Protein AF-K9Z2Y7-F1 (afdb_monomer_lite)

Organism: Cyanobacterium aponinum (strain PCC 10605) (NCBI:txid755178)

Structure (mmCIF, N/CA/C/O backbone):
data_AF-K9Z2Y7-F1
#
_entry.id   AF-K9Z2Y7-F1
#
loop_
_atom_site.group_PDB
_atom_site.id
_atom_site.type_symbol
_atom_site.label_atom_id
_atom_site.label_alt_id
_atom_site.label_comp_id
_atom_site.label_asym_id
_atom_site.label_entity_id
_atom_site.label_seq_id
_atom_site.pdbx_PDB_ins_code
_atom_site.Cartn_x
_atom_site.Cartn_y
_atom_site.Cartn_z
_atom_site.occupancy
_atom_site.B_iso_or_equiv
_atom_site.auth_seq_id
_atom_site.auth_comp_id
_atom_site.auth_asym_id
_atom_site.auth_atom_id
_atom_site.pdbx_PDB_model_num
ATOM 1 N N . MET A 1 1 ? 24.245 -17.547 21.107 1.00 56.69 1 MET A N 1
ATOM 2 C CA . MET A 1 1 ? 23.188 -16.634 21.572 1.00 56.69 1 MET A CA 1
ATOM 3 C C . MET A 1 1 ? 22.857 -15.732 20.400 1.00 56.69 1 MET A C 1
ATOM 5 O O . MET A 1 1 ? 23.703 -14.936 20.007 1.00 56.69 1 MET A O 1
ATOM 9 N N . GLY A 1 2 ? 21.733 -15.983 19.734 1.00 69.50 2 GLY A N 1
ATOM 10 C CA . GLY A 1 2 ? 21.307 -15.223 18.561 1.00 69.50 2 GLY A CA 1
ATOM 11 C C . GLY A 1 2 ? 20.818 -13.823 18.935 1.00 69.50 2 GLY A C 1
ATOM 12 O O . GLY A 1 2 ? 20.423 -13.576 20.074 1.00 69.50 2 GLY A O 1
ATOM 13 N N . TYR A 1 3 ? 20.817 -12.908 17.965 1.00 65.69 3 TYR A N 1
ATOM 14 C CA . TYR A 1 3 ? 20.378 -11.517 18.143 1.00 65.69 3 TYR A CA 1
ATOM 15 C C . TYR A 1 3 ? 18.965 -11.418 18.750 1.00 65.69 3 TYR A C 1
ATOM 17 O O . TYR A 1 3 ? 18.729 -10.643 19.675 1.00 65.69 3 TYR A O 1
ATOM 25 N N . ASN A 1 4 ? 18.061 -12.299 18.312 1.00 62.66 4 ASN A N 1
ATOM 26 C CA . ASN A 1 4 ? 16.681 -12.373 18.802 1.00 62.66 4 ASN A CA 1
ATOM 27 C C . ASN A 1 4 ? 16.580 -12.867 20.260 1.00 62.66 4 ASN A C 1
ATOM 29 O O . ASN A 1 4 ? 15.659 -12.486 20.978 1.00 62.66 4 ASN A O 1
ATOM 33 N N . GLU A 1 5 ? 17.525 -13.692 20.725 1.00 68.88 5 GLU A N 1
ATOM 34 C CA . GLU A 1 5 ? 17.579 -14.160 22.120 1.00 68.88 5 GLU A CA 1
ATOM 35 C C . GLU A 1 5 ? 18.128 -13.070 23.054 1.00 68.88 5 GLU A C 1
ATOM 37 O O . GLU A 1 5 ? 17.649 -12.916 24.177 1.00 68.88 5 GLU A O 1
ATOM 42 N N . TRP A 1 6 ? 19.093 -12.271 22.581 1.00 75.50 6 TRP A N 1
ATOM 43 C CA . TRP A 1 6 ? 19.617 -11.116 23.319 1.00 75.50 6 TRP A CA 1
ATOM 44 C C . TRP A 1 6 ? 18.570 -10.001 23.445 1.00 75.50 6 TRP A C 1
ATOM 46 O O . TRP A 1 6 ? 18.337 -9.512 24.548 1.00 75.50 6 TRP A O 1
ATOM 56 N N . ALA A 1 7 ? 17.880 -9.657 22.352 1.00 62.75 7 ALA A N 1
ATOM 57 C CA . ALA A 1 7 ? 16.851 -8.615 22.341 1.00 62.75 7 ALA A CA 1
ATOM 58 C C . ALA A 1 7 ? 15.686 -8.934 23.300 1.00 62.75 7 ALA A C 1
ATOM 60 O O . ALA A 1 7 ? 15.308 -8.093 24.118 1.00 62.75 7 ALA A O 1
ATOM 61 N N . ASN A 1 8 ? 15.194 -10.180 23.293 1.00 66.62 8 ASN A N 1
ATOM 62 C CA . ASN A 1 8 ? 14.144 -10.623 24.217 1.00 66.62 8 ASN A CA 1
ATOM 63 C C . ASN A 1 8 ? 14.607 -10.625 25.684 1.00 66.62 8 ASN A C 1
ATOM 65 O O . ASN A 1 8 ? 13.841 -10.243 26.567 1.00 66.62 8 ASN A O 1
ATOM 69 N N . SER A 1 9 ? 15.868 -10.980 25.962 1.00 73.94 9 SER A N 1
ATOM 70 C CA . SER A 1 9 ? 16.440 -10.901 27.317 1.00 73.94 9 SER A CA 1
ATOM 71 C C . SER A 1 9 ? 16.569 -9.463 27.842 1.00 73.94 9 SER A C 1
ATOM 73 O O . SER A 1 9 ? 16.725 -9.286 29.049 1.00 73.94 9 SER A O 1
ATOM 75 N N . GLN A 1 10 ? 16.535 -8.456 26.964 1.00 70.06 10 GLN A N 1
ATOM 76 C CA . GLN A 1 10 ? 16.555 -7.030 27.311 1.00 70.06 10 GLN A CA 1
ATOM 77 C C . GLN A 1 10 ? 15.154 -6.386 27.292 1.00 70.06 10 GLN A C 1
ATOM 79 O O . GLN A 1 10 ? 15.038 -5.176 27.465 1.00 70.06 10 GLN A O 1
ATOM 84 N N . GLY A 1 11 ? 14.085 -7.168 27.084 1.00 52.62 11 GLY A N 1
ATOM 85 C CA . GLY A 1 11 ? 12.710 -6.658 27.011 1.00 52.62 11 GLY A CA 1
ATOM 86 C C . GLY A 1 11 ? 12.378 -5.910 25.713 1.00 52.62 11 GLY A C 1
ATOM 87 O O . GLY A 1 11 ? 11.371 -5.208 25.654 1.00 52.62 11 GLY A O 1
ATOM 88 N N . ILE A 1 12 ? 13.207 -6.048 24.674 1.00 62.03 12 ILE A N 1
ATOM 89 C CA . ILE A 1 12 ? 12.981 -5.445 23.358 1.00 62.03 12 ILE A CA 1
ATOM 90 C C . ILE A 1 12 ? 12.112 -6.406 22.541 1.00 62.03 12 ILE A C 1
ATOM 92 O O . ILE A 1 12 ? 12.586 -7.448 22.090 1.00 62.03 12 ILE A O 1
ATOM 96 N N . ILE A 1 13 ? 10.838 -6.055 22.341 1.00 61.25 13 ILE A N 1
ATOM 97 C CA . ILE A 1 13 ? 9.945 -6.794 21.441 1.00 61.25 13 ILE A CA 1
ATOM 98 C C . ILE A 1 13 ? 10.217 -6.338 20.006 1.00 61.25 13 ILE A C 1
ATOM 100 O O . ILE A 1 13 ? 9.859 -5.228 19.615 1.00 61.25 13 ILE A O 1
ATOM 104 N N . LEU A 1 14 ? 10.838 -7.210 19.211 1.00 55.31 14 LEU A N 1
ATOM 105 C CA . LEU A 1 14 ? 10.934 -7.054 17.760 1.00 55.31 14 LEU A CA 1
ATOM 106 C C . LEU A 1 14 ? 9.563 -7.392 17.153 1.00 55.31 14 LEU A C 1
ATOM 108 O O . LEU A 1 14 ? 9.312 -8.527 16.756 1.00 55.31 14 LEU A O 1
ATOM 112 N N . SER A 1 15 ? 8.636 -6.433 17.164 1.00 61.19 15 SER A N 1
ATOM 113 C CA . SER A 1 15 ? 7.366 -6.584 16.452 1.00 61.19 15 SER A CA 1
ATOM 114 C C . SER A 1 15 ? 7.628 -6.388 14.960 1.00 61.19 15 SER A C 1
ATOM 116 O O . SER A 1 15 ? 7.854 -5.267 14.506 1.00 61.19 15 SER A O 1
ATOM 118 N N . GLU A 1 16 ? 7.664 -7.477 14.194 1.00 70.56 16 GLU A N 1
ATOM 119 C CA . GLU A 1 16 ? 7.761 -7.389 12.738 1.00 70.56 16 GLU A CA 1
ATOM 120 C C . GLU A 1 16 ? 6.402 -6.996 12.151 1.00 70.56 16 GLU A C 1
ATOM 122 O O . GLU A 1 16 ? 5.437 -7.765 12.199 1.00 70.56 16 GLU A O 1
ATOM 127 N N . MET A 1 17 ? 6.326 -5.797 11.571 1.00 72.69 17 MET A N 1
ATOM 128 C CA . MET A 1 17 ? 5.173 -5.384 10.775 1.00 72.69 17 MET A CA 1
ATOM 129 C C . MET A 1 17 ? 5.075 -6.258 9.522 1.00 72.69 17 MET A C 1
ATOM 131 O O . MET A 1 17 ? 6.053 -6.437 8.797 1.00 72.69 17 MET A O 1
ATOM 135 N N . LYS A 1 18 ? 3.879 -6.778 9.240 1.00 70.12 18 LYS A N 1
ATOM 136 C CA . LYS A 1 18 ? 3.592 -7.535 8.018 1.00 70.12 18 LYS A CA 1
ATOM 137 C C . LYS A 1 18 ? 2.593 -6.772 7.163 1.00 70.12 18 LYS A C 1
ATOM 139 O O . LYS A 1 18 ? 1.544 -6.367 7.655 1.00 70.12 18 LYS A O 1
ATOM 144 N N . THR A 1 19 ? 2.907 -6.617 5.882 1.00 72.88 19 THR A N 1
ATOM 145 C CA . THR A 1 19 ? 2.029 -5.951 4.915 1.00 72.88 19 THR A CA 1
ATOM 146 C C . THR A 1 19 ? 1.102 -6.970 4.262 1.00 72.88 19 THR A C 1
ATOM 148 O O . THR A 1 19 ? 1.554 -8.008 3.780 1.00 72.88 19 THR A O 1
ATOM 151 N N . ILE A 1 20 ? -0.197 -6.670 4.237 1.00 72.81 20 ILE A N 1
ATOM 152 C CA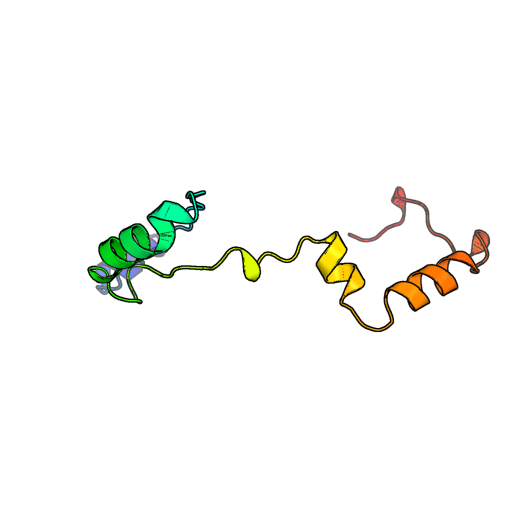 . ILE A 1 20 ? -1.221 -7.460 3.548 1.00 72.81 20 ILE A CA 1
ATOM 153 C C . ILE A 1 20 ? -1.982 -6.518 2.616 1.00 72.81 20 ILE A C 1
ATOM 155 O O . ILE A 1 20 ? -2.481 -5.485 3.058 1.00 72.81 20 ILE A O 1
ATOM 159 N N . THR A 1 21 ? -2.092 -6.884 1.340 1.00 77.56 21 THR A N 1
ATOM 160 C CA . THR A 1 21 ? -2.881 -6.142 0.349 1.00 77.56 21 THR A CA 1
ATOM 161 C C . THR A 1 21 ? -4.290 -6.723 0.277 1.00 77.56 21 THR A C 1
ATOM 163 O O . THR A 1 21 ? -4.462 -7.928 0.093 1.00 77.56 21 THR A O 1
ATOM 166 N N . LEU A 1 22 ? -5.306 -5.871 0.415 1.00 79.19 22 LEU A N 1
ATOM 167 C CA . LEU A 1 22 ? -6.716 -6.256 0.390 1.00 79.19 22 LEU A CA 1
ATOM 168 C C . LEU A 1 22 ? -7.439 -5.454 -0.690 1.00 79.19 22 LEU A C 1
ATOM 170 O O . LEU A 1 22 ? -7.428 -4.228 -0.659 1.00 79.19 22 LEU A O 1
ATOM 174 N N . ARG A 1 23 ? -8.105 -6.146 -1.617 1.00 81.50 23 ARG A N 1
ATOM 175 C CA . ARG A 1 23 ? -8.986 -5.514 -2.604 1.00 81.50 23 ARG A CA 1
ATOM 176 C C . ARG A 1 23 ? -10.409 -5.493 -2.056 1.00 81.50 23 ARG A C 1
ATOM 178 O O . ARG A 1 23 ? -10.972 -6.551 -1.777 1.00 81.50 23 ARG A O 1
ATOM 185 N N . ILE A 1 24 ? -10.981 -4.303 -1.920 1.00 82.00 24 ILE A N 1
ATOM 186 C CA . ILE A 1 24 ? -12.354 -4.097 -1.447 1.00 82.00 24 ILE A CA 1
ATOM 187 C C . ILE A 1 24 ? -13.166 -3.327 -2.487 1.00 82.00 24 ILE A C 1
ATOM 189 O O . ILE A 1 24 ? -12.609 -2.619 -3.319 1.00 82.00 24 ILE A O 1
ATOM 193 N N . ASP A 1 25 ? -14.486 -3.482 -2.447 1.00 85.88 25 ASP A N 1
ATOM 194 C CA . ASP A 1 25 ? -15.403 -2.706 -3.282 1.00 85.88 25 ASP A CA 1
ATOM 195 C C . ASP A 1 25 ? -15.572 -1.292 -2.699 1.00 85.88 25 ASP A C 1
ATOM 197 O O . ASP A 1 25 ? -15.771 -1.143 -1.489 1.00 85.88 25 ASP A O 1
ATOM 201 N N . ASP A 1 26 ? -15.540 -0.253 -3.536 1.00 83.69 26 ASP A N 1
ATOM 202 C CA . ASP A 1 26 ? -15.697 1.138 -3.088 1.00 83.69 26 ASP A CA 1
ATOM 203 C C . ASP A 1 26 ? -16.992 1.374 -2.301 1.00 83.69 26 ASP A C 1
ATOM 205 O O . ASP A 1 26 ? -17.020 2.184 -1.373 1.00 83.69 26 ASP A O 1
ATOM 209 N N . ARG A 1 27 ? -18.055 0.606 -2.583 1.00 92.06 27 ARG A N 1
ATOM 210 C CA . ARG A 1 27 ? -19.339 0.698 -1.868 1.00 92.06 27 ARG A CA 1
ATOM 211 C C . ARG A 1 27 ? -19.227 0.375 -0.379 1.00 92.06 27 ARG A C 1
ATOM 213 O O . ARG A 1 27 ? -20.092 0.787 0.391 1.00 92.06 27 ARG A O 1
ATOM 220 N N . ILE A 1 28 ? -18.195 -0.367 0.029 1.00 88.75 28 ILE A N 1
ATOM 221 C CA . ILE A 1 28 ? -17.951 -0.733 1.430 1.00 88.75 28 ILE A CA 1
ATOM 222 C C . ILE A 1 28 ? -16.752 0.001 2.043 1.00 88.75 28 ILE A C 1
ATOM 224 O O . ILE A 1 28 ? -16.473 -0.214 3.222 1.00 88.75 28 ILE A O 1
ATOM 228 N N . LYS A 1 29 ? -16.059 0.873 1.292 1.00 84.62 29 LYS A N 1
ATOM 229 C CA . LYS A 1 29 ? -14.812 1.532 1.723 1.00 84.62 29 LYS A CA 1
ATOM 230 C C . LYS A 1 29 ? -14.958 2.237 3.072 1.00 84.62 29 LYS A C 1
ATOM 232 O O . LYS A 1 29 ? -14.172 1.986 3.981 1.00 84.62 29 LYS A O 1
ATOM 237 N N . GLU A 1 30 ? -15.988 3.064 3.240 1.00 85.31 30 GLU A N 1
ATOM 238 C CA . GLU A 1 30 ? -16.206 3.804 4.492 1.00 85.31 30 GLU A CA 1
ATOM 239 C C . GLU A 1 30 ? -16.498 2.885 5.685 1.00 85.31 30 GLU A C 1
ATOM 241 O O . GLU A 1 30 ? -15.968 3.091 6.778 1.00 85.31 30 GLU A O 1
ATOM 246 N N . GLN A 1 31 ? -17.299 1.836 5.473 1.00 88.88 31 GLN A N 1
ATOM 247 C CA . GLN A 1 31 ? -17.617 0.852 6.512 1.00 88.88 31 GLN A CA 1
ATOM 248 C C . GLN A 1 31 ? -16.367 0.062 6.909 1.00 88.88 31 GLN A C 1
ATOM 250 O O . GLN A 1 31 ? -16.120 -0.161 8.093 1.00 88.88 31 GLN A O 1
ATOM 255 N N . PHE A 1 32 ? -15.545 -0.306 5.925 1.00 86.50 32 PHE A N 1
ATOM 256 C CA . PHE A 1 32 ? -14.294 -1.020 6.134 1.00 86.50 32 PHE A CA 1
ATOM 257 C C . PHE A 1 32 ? -13.280 -0.168 6.906 1.00 86.50 32 PHE A C 1
ATOM 259 O O . PHE A 1 32 ? -12.761 -0.614 7.926 1.00 86.50 32 PHE A O 1
ATOM 266 N N . ILE A 1 33 ? -13.072 1.093 6.507 1.00 82.88 33 ILE A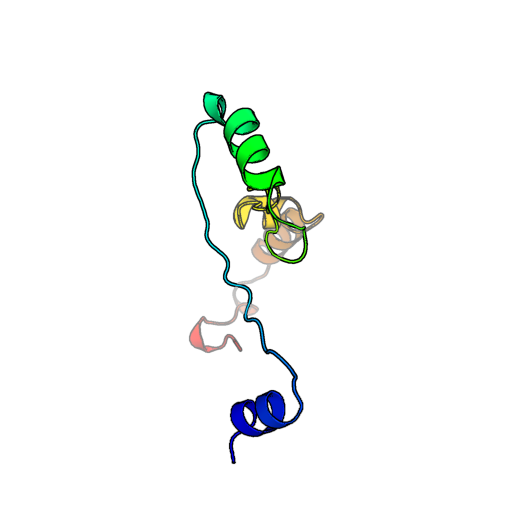 N 1
ATOM 267 C CA . ILE A 1 33 ? -12.211 2.036 7.242 1.00 82.88 33 ILE A CA 1
ATOM 268 C C . ILE A 1 33 ? -12.729 2.230 8.671 1.00 82.88 33 ILE A C 1
ATOM 270 O O . ILE A 1 33 ? -11.942 2.274 9.613 1.00 82.88 33 ILE A O 1
ATOM 274 N N . SER A 1 34 ? -14.050 2.294 8.865 1.00 84.75 34 SER A N 1
ATOM 275 C CA . SER A 1 34 ? -14.636 2.424 10.200 1.00 84.75 34 SER A CA 1
ATOM 276 C C . SER A 1 34 ? -14.335 1.236 11.118 1.00 84.75 34 SER A C 1
ATOM 278 O O . SER A 1 34 ? -14.194 1.444 12.321 1.00 84.75 34 SER A O 1
ATOM 280 N N . LEU A 1 35 ? -14.226 0.012 10.592 1.00 85.62 35 LEU A N 1
ATOM 281 C CA . LEU A 1 35 ? -13.828 -1.163 11.379 1.00 85.62 35 LEU A CA 1
ATOM 282 C C . LEU A 1 35 ? -12.360 -1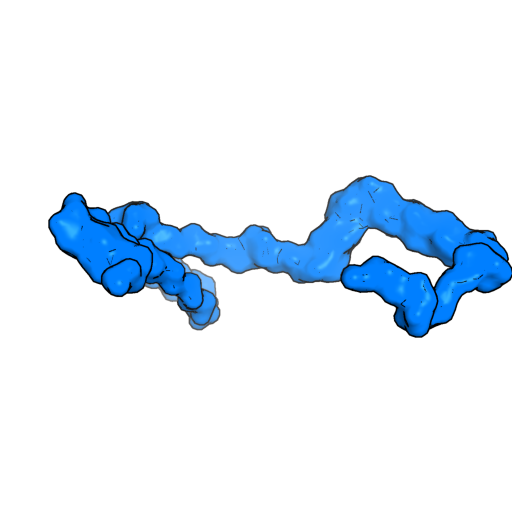.080 11.813 1.00 85.62 35 LEU A C 1
ATOM 284 O O . LEU A 1 35 ? -12.016 -1.501 12.920 1.00 85.62 35 LEU A O 1
ATOM 288 N N . LEU A 1 36 ? -11.516 -0.497 10.960 1.00 82.88 36 LEU A N 1
ATOM 289 C CA . LEU A 1 36 ? -10.080 -0.360 11.185 1.00 82.88 36 LEU A CA 1
ATOM 290 C C . LEU A 1 36 ? -9.717 0.744 12.189 1.00 82.88 36 LEU A C 1
ATOM 292 O O . LEU A 1 36 ? -8.644 0.687 12.779 1.00 82.88 36 LEU A O 1
ATOM 296 N N . LYS A 1 37 ? -10.620 1.695 12.467 1.00 78.69 37 LYS A N 1
ATOM 297 C CA . LYS A 1 37 ? -10.413 2.753 13.480 1.00 78.69 37 LYS A CA 1
ATOM 298 C C . LYS A 1 37 ? -10.202 2.238 14.910 1.00 78.69 37 LYS A C 1
ATOM 300 O O . LYS A 1 37 ? -9.810 3.013 15.774 1.00 78.69 37 LYS A O 1
ATOM 305 N N . ASN A 1 38 ? -10.492 0.964 15.171 1.00 82.12 38 ASN A N 1
ATOM 306 C CA . ASN A 1 38 ? -10.254 0.343 16.475 1.00 82.12 38 ASN A CA 1
ATOM 307 C C . ASN A 1 38 ? -8.776 -0.004 16.717 1.00 82.12 38 ASN A C 1
ATOM 309 O O . ASN A 1 38 ? -8.418 -0.334 17.843 1.00 82.12 38 ASN A O 1
ATOM 313 N N . PHE A 1 39 ? -7.939 0.054 15.679 1.00 82.44 39 PHE A N 1
ATOM 314 C CA . PHE A 1 39 ? -6.505 -0.190 15.774 1.00 82.44 39 PHE A CA 1
ATOM 315 C C . PHE A 1 39 ? -5.748 1.134 15.873 1.00 82.44 39 PHE A C 1
ATOM 317 O O . PHE A 1 39 ? -6.138 2.129 15.259 1.00 82.44 39 PHE A O 1
ATOM 324 N N . SER A 1 40 ? -4.661 1.155 16.647 1.00 74.31 40 SER A N 1
ATOM 325 C CA . SER A 1 40 ? -3.768 2.315 16.682 1.00 74.31 40 SER A CA 1
ATOM 326 C C . SER A 1 40 ? -2.885 2.371 15.428 1.00 74.31 40 SER A C 1
ATOM 328 O O . SER A 1 40 ? -2.605 1.344 14.811 1.00 74.31 40 SER A O 1
ATOM 330 N N . GLU A 1 41 ? -2.389 3.557 15.060 1.00 68.44 41 GLU A N 1
ATOM 331 C CA . GLU A 1 41 ? -1.498 3.728 13.892 1.00 68.44 41 GLU A CA 1
ATOM 332 C C . GLU A 1 41 ? -0.193 2.914 13.994 1.00 68.44 41 GLU A C 1
ATOM 334 O O . GLU A 1 41 ? 0.408 2.569 12.979 1.00 68.44 41 GLU A O 1
ATOM 339 N N . ASN A 1 42 ? 0.225 2.564 15.216 1.00 69.19 42 ASN A N 1
ATOM 340 C CA . ASN A 1 42 ? 1.385 1.705 15.468 1.00 69.19 42 ASN A CA 1
ATOM 341 C C . ASN A 1 42 ? 1.096 0.214 15.224 1.00 69.19 42 ASN A C 1
ATOM 343 O O . ASN A 1 42 ? 2.027 -0.580 15.115 1.00 69.19 42 ASN A O 1
ATOM 347 N N . GLU A 1 43 ? -0.178 -0.173 15.157 1.00 72.19 43 GLU A N 1
ATOM 348 C CA . GLU A 1 43 ? -0.629 -1.553 14.945 1.00 72.19 43 GLU A CA 1
ATOM 349 C C . GLU A 1 43 ? -1.161 -1.769 13.526 1.00 72.19 43 GLU A C 1
ATOM 351 O O . GLU A 1 43 ? -1.064 -2.875 12.993 1.00 72.19 43 GLU A O 1
ATOM 356 N N . LEU A 1 44 ? -1.715 -0.724 12.903 1.00 72.88 44 LEU A N 1
ATOM 357 C CA . LEU A 1 44 ? -2.311 -0.805 11.579 1.00 72.88 44 LEU A CA 1
ATOM 358 C C . LEU A 1 44 ? -2.098 0.490 10.790 1.00 72.88 44 LEU A C 1
ATOM 360 O O . LEU A 1 44 ? -2.577 1.557 11.165 1.00 72.88 44 LEU A O 1
ATOM 364 N N . ARG A 1 45 ? -1.423 0.368 9.644 1.00 72.75 45 ARG A N 1
ATOM 365 C CA . ARG A 1 45 ? -1.221 1.456 8.685 1.00 72.75 45 ARG A CA 1
ATOM 366 C C . ARG A 1 45 ? -1.948 1.125 7.386 1.00 72.75 45 ARG A C 1
ATOM 368 O O . ARG A 1 45 ? -1.643 0.120 6.749 1.00 72.75 45 ARG A O 1
ATOM 375 N N . ILE A 1 46 ? -2.911 1.963 7.006 1.00 72.81 46 ILE A N 1
ATOM 376 C CA . ILE A 1 46 ? -3.606 1.856 5.718 1.00 72.81 46 ILE A CA 1
ATOM 377 C C . ILE A 1 46 ? -2.737 2.559 4.673 1.00 72.81 46 ILE A C 1
ATOM 379 O O . ILE A 1 46 ? -2.431 3.738 4.822 1.00 72.81 46 ILE A O 1
ATOM 383 N N . LEU A 1 47 ? -2.322 1.824 3.644 1.00 68.75 47 LEU A N 1
ATOM 384 C CA . LEU A 1 47 ? -1.632 2.359 2.471 1.00 68.75 47 LEU A CA 1
ATOM 385 C C . LEU A 1 47 ? -2.661 2.378 1.335 1.00 68.75 47 LEU A C 1
ATOM 387 O O . LEU A 1 47 ? -3.196 1.322 0.990 1.00 68.75 47 LEU A O 1
ATOM 391 N N . GLU A 1 48 ? -3.021 3.556 0.821 1.00 61.66 48 GLU A N 1
ATOM 392 C CA . GLU A 1 48 ? -3.994 3.647 -0.274 1.00 61.66 48 GLU A CA 1
ATOM 393 C C . GLU A 1 48 ? -3.342 3.245 -1.603 1.00 61.66 48 GLU A C 1
ATOM 395 O O . GLU A 1 48 ? -2.238 3.674 -1.928 1.00 61.66 48 GLU A O 1
ATOM 400 N N . GLU A 1 49 ? -4.052 2.442 -2.403 1.00 57.25 49 GLU A N 1
ATOM 401 C CA . GLU A 1 49 ? -3.582 1.957 -3.712 1.00 57.25 49 GLU A CA 1
ATOM 402 C C . GLU A 1 49 ? -3.323 3.108 -4.707 1.00 57.25 49 GLU A C 1
ATOM 404 O O . GLU A 1 49 ? -2.618 2.922 -5.686 1.00 57.25 49 GLU A O 1
ATOM 409 N N . SER A 1 50 ? -3.810 4.327 -4.441 1.00 54.69 50 SER A N 1
ATOM 410 C CA . SER A 1 50 ? -3.466 5.528 -5.219 1.00 54.69 50 SER A CA 1
ATOM 411 C C . SER A 1 50 ? -2.005 5.968 -5.075 1.00 54.69 50 SER A C 1
ATOM 413 O O . SER A 1 50 ? -1.536 6.771 -5.875 1.00 54.69 50 SER A O 1
ATOM 415 N N . GLU A 1 51 ? -1.280 5.465 -4.072 1.00 51.25 51 GLU A N 1
ATOM 416 C CA . GLU A 1 51 ? 0.184 5.582 -4.010 1.00 51.25 51 GLU A CA 1
ATOM 417 C C . GLU A 1 51 ? 0.886 4.503 -4.853 1.00 51.25 51 GLU A C 1
ATOM 419 O O . GLU A 1 51 ? 2.092 4.577 -5.085 1.00 51.25 51 GLU A O 1
ATOM 424 N N . TYR A 1 52 ? 0.138 3.514 -5.347 1.00 53.09 52 TYR A N 1
ATOM 425 C CA . TYR A 1 52 ? 0.616 2.485 -6.260 1.00 53.09 52 TYR A CA 1
ATOM 426 C C . TYR A 1 52 ? 0.469 2.977 -7.700 1.00 53.09 52 TYR A C 1
ATOM 428 O O . TYR A 1 52 ? -0.381 2.538 -8.475 1.00 53.09 52 TYR A O 1
ATOM 436 N N . ILE A 1 53 ? 1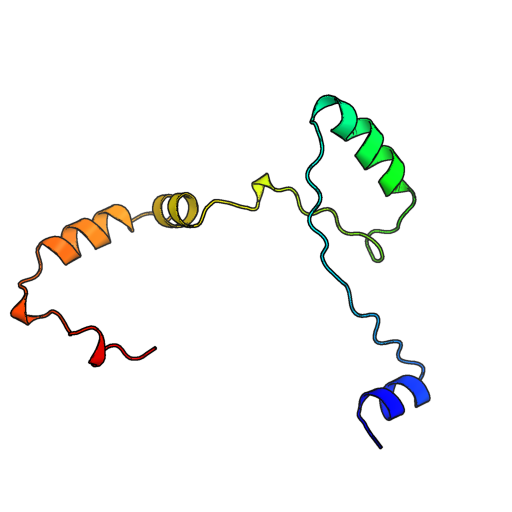.307 3.946 -8.054 1.00 58.00 53 ILE A N 1
ATOM 437 C CA . ILE A 1 53 ? 1.469 4.353 -9.444 1.00 58.00 53 ILE A CA 1
ATOM 438 C C . ILE A 1 53 ? 2.072 3.145 -10.173 1.00 58.00 53 ILE A C 1
ATOM 440 O O . ILE A 1 53 ? 3.120 2.647 -9.768 1.00 58.00 53 ILE A O 1
ATOM 444 N N . SER A 1 54 ? 1.404 2.643 -11.217 1.00 65.56 54 SER A N 1
ATOM 445 C CA . SER A 1 54 ? 1.968 1.591 -12.077 1.00 65.56 54 SER A CA 1
ATOM 446 C C . SER A 1 54 ? 3.369 2.002 -12.534 1.00 65.56 54 SER A C 1
ATOM 448 O O . SER A 1 54 ? 3.555 3.166 -12.877 1.00 65.56 54 SER A O 1
ATOM 450 N N . ASP A 1 55 ? 4.329 1.074 -12.590 1.00 64.81 55 ASP A N 1
ATOM 451 C CA . ASP A 1 55 ? 5.704 1.361 -13.029 1.00 64.81 55 ASP A CA 1
ATOM 452 C C . ASP A 1 55 ? 5.741 2.188 -14.327 1.00 64.81 55 ASP A C 1
ATOM 454 O O . ASP A 1 55 ? 6.460 3.178 -14.422 1.00 64.81 55 ASP A O 1
ATOM 458 N N . ASP A 1 56 ? 4.892 1.859 -15.304 1.00 70.06 56 ASP A N 1
ATOM 459 C CA . ASP A 1 56 ? 4.752 2.618 -16.550 1.00 70.06 56 ASP A CA 1
ATOM 460 C C . ASP A 1 56 ? 4.273 4.061 -16.337 1.00 70.06 56 ASP A C 1
ATOM 462 O O . ASP A 1 56 ? 4.735 4.991 -17.002 1.00 70.06 56 ASP A O 1
ATOM 466 N N . GLU A 1 57 ? 3.316 4.261 -15.436 1.00 70.00 57 GLU A N 1
ATOM 467 C CA . GLU A 1 57 ? 2.763 5.575 -15.111 1.00 70.00 57 GLU A CA 1
ATOM 468 C C . GLU A 1 57 ? 3.756 6.400 -14.279 1.00 70.00 57 GLU A C 1
ATOM 470 O O . GLU A 1 57 ? 3.932 7.592 -14.536 1.00 70.00 57 GLU A O 1
ATOM 475 N N . TYR A 1 58 ? 4.510 5.751 -13.390 1.00 72.00 58 TYR A N 1
ATOM 476 C CA . TYR A 1 58 ? 5.611 6.351 -12.647 1.00 72.00 58 TYR A CA 1
ATOM 477 C C . TYR A 1 58 ? 6.716 6.824 -13.596 1.00 72.00 58 TYR A C 1
ATOM 479 O O . TYR A 1 58 ? 7.081 8.001 -13.581 1.00 72.00 58 TYR A O 1
ATOM 487 N N . LEU A 1 59 ? 7.185 5.957 -14.497 1.00 74.38 59 LEU A N 1
ATOM 488 C CA . LEU A 1 59 ? 8.218 6.302 -15.476 1.00 74.38 59 LEU A CA 1
ATOM 489 C C . LEU A 1 59 ? 7.773 7.432 -16.414 1.00 74.38 59 LEU A C 1
ATOM 491 O O . LEU A 1 59 ? 8.583 8.272 -16.797 1.00 74.38 59 LEU A O 1
ATOM 495 N N . ARG A 1 60 ? 6.481 7.504 -16.759 1.00 75.31 60 ARG A N 1
ATOM 496 C CA . ARG A 1 60 ? 5.922 8.607 -17.563 1.00 75.31 60 ARG A CA 1
ATOM 497 C C . ARG A 1 60 ? 5.745 9.903 -16.778 1.00 75.31 60 ARG A C 1
ATOM 499 O O . ARG A 1 60 ? 5.750 10.967 -17.391 1.00 75.31 60 ARG A O 1
ATOM 506 N N . SER A 1 61 ? 5.582 9.824 -15.460 1.00 74.81 61 SER A N 1
ATOM 507 C CA . SER A 1 61 ? 5.478 11.000 -14.590 1.00 74.81 61 SER A CA 1
ATOM 508 C C . SER A 1 61 ? 6.824 11.707 -14.377 1.00 74.81 61 SER A C 1
ATOM 510 O O . SER A 1 61 ? 6.853 12.898 -14.064 1.00 74.81 61 SER A O 1
ATOM 512 N N . LEU A 1 62 ? 7.946 11.004 -14.587 1.00 78.38 62 LEU A N 1
ATOM 513 C CA . LEU A 1 62 ? 9.289 11.576 -14.518 1.00 78.38 62 LEU A CA 1
ATOM 514 C C . LEU A 1 62 ? 9.513 12.567 -15.671 1.00 78.38 62 LEU A C 1
ATOM 516 O O . LEU A 1 62 ? 9.663 12.196 -16.838 1.00 78.38 62 LEU A O 1
ATOM 520 N N . SER A 1 63 ? 9.559 13.857 -15.329 1.00 76.31 63 SER A N 1
ATOM 521 C CA . SER A 1 63 ? 9.852 14.940 -16.272 1.00 76.31 63 SER A CA 1
ATOM 522 C C . SER A 1 63 ? 11.184 14.693 -16.985 1.00 76.31 63 SER A C 1
ATOM 524 O O . SER A 1 63 ? 12.225 14.598 -16.339 1.00 76.31 63 SER A O 1
ATOM 526 N N . GLY A 1 64 ? 11.163 14.629 -18.318 1.00 78.00 64 GLY A N 1
ATOM 527 C CA . GLY A 1 64 ? 12.349 14.375 -19.138 1.00 78.00 64 GLY A CA 1
ATOM 528 C C . GLY A 1 64 ? 12.590 12.902 -19.481 1.00 78.00 64 GLY A C 1
ATOM 529 O O . GLY A 1 64 ? 13.443 12.621 -20.316 1.00 78.00 64 GLY A O 1
ATOM 530 N N . MET A 1 65 ? 11.854 11.946 -18.898 1.00 80.56 65 MET A N 1
ATOM 531 C CA . MET A 1 65 ? 12.029 10.516 -19.202 1.00 80.56 65 MET A CA 1
ATOM 532 C C . MET A 1 65 ? 11.644 10.192 -20.652 1.00 80.56 65 MET A C 1
ATOM 534 O O . MET A 1 65 ? 12.346 9.462 -21.352 1.00 80.56 65 MET A O 1
ATOM 538 N N . VAL A 1 66 ? 10.543 10.775 -21.133 1.00 77.31 66 VAL A N 1
ATOM 539 C CA . VAL A 1 66 ? 10.068 10.595 -22.513 1.00 77.31 66 VAL A CA 1
ATOM 540 C C . VAL A 1 66 ? 11.070 11.176 -23.513 1.00 77.31 66 VAL A C 1
ATOM 542 O O . VAL A 1 66 ? 11.301 10.597 -24.575 1.00 77.31 66 VAL A O 1
ATOM 545 N N . GLU A 1 67 ? 11.672 12.313 -23.182 1.00 81.38 67 GLU A N 1
ATOM 546 C CA . GLU A 1 67 ? 12.724 12.962 -23.956 1.00 81.38 67 GLU A CA 1
ATOM 547 C C . GLU A 1 67 ? 14.002 12.120 -23.966 1.00 81.38 67 GLU A C 1
ATOM 549 O O . GLU A 1 67 ? 14.505 11.828 -25.047 1.00 81.38 67 GLU A O 1
ATOM 554 N N . SER A 1 68 ? 14.464 11.635 -22.811 1.00 81.00 68 SER A N 1
ATOM 555 C CA . SER A 1 68 ? 15.645 10.766 -22.702 1.00 81.00 68 SER A CA 1
ATOM 556 C C . SER A 1 68 ? 15.516 9.496 -23.543 1.00 81.00 68 SER A C 1
ATOM 558 O O . SER A 1 68 ? 16.453 9.129 -24.244 1.00 81.00 68 SER A O 1
ATOM 560 N N . ILE A 1 69 ? 14.340 8.857 -23.564 1.00 79.38 69 ILE A N 1
ATOM 561 C CA . ILE A 1 69 ? 14.086 7.676 -24.410 1.00 79.38 69 ILE A CA 1
ATOM 562 C C . ILE A 1 69 ? 14.151 8.036 -25.903 1.00 79.38 69 ILE A C 1
ATOM 564 O O . ILE A 1 69 ? 14.664 7.266 -26.719 1.00 79.38 69 ILE A O 1
ATOM 568 N N . LYS A 1 70 ? 13.626 9.205 -26.290 1.00 80.94 70 LYS A N 1
ATOM 569 C CA . LYS A 1 70 ? 13.687 9.675 -27.682 1.00 80.94 70 LYS A CA 1
ATOM 570 C C . LYS A 1 70 ? 15.111 10.010 -28.110 1.00 80.94 70 LYS A C 1
ATOM 572 O O . LYS A 1 70 ? 15.439 9.756 -29.266 1.00 80.94 70 LYS A O 1
ATOM 577 N N . GLU A 1 71 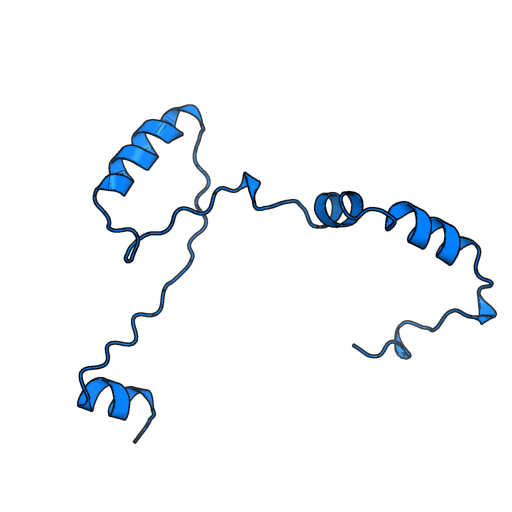? 15.921 10.566 -27.216 1.00 83.00 71 GLU A N 1
ATOM 578 C CA . GLU A 1 71 ? 17.328 10.867 -27.479 1.00 83.00 71 GLU A CA 1
ATOM 579 C C . GLU A 1 71 ? 18.163 9.586 -27.563 1.00 83.00 71 GLU A C 1
ATOM 581 O O . GLU A 1 71 ? 18.854 9.404 -28.559 1.00 83.00 71 GLU A O 1
ATOM 586 N N . ALA A 1 72 ? 17.998 8.644 -26.628 1.00 81.56 72 ALA A N 1
ATOM 587 C CA . ALA A 1 72 ? 18.661 7.336 -26.675 1.00 81.56 72 ALA A CA 1
ATOM 588 C C . ALA A 1 72 ? 18.351 6.578 -27.978 1.00 81.56 72 ALA A C 1
ATOM 590 O O . ALA A 1 72 ? 19.212 5.953 -28.586 1.00 81.56 72 ALA A O 1
ATOM 591 N N . ARG A 1 73 ? 17.119 6.693 -28.495 1.00 78.75 73 ARG A N 1
ATOM 592 C CA . ARG A 1 73 ? 16.740 6.081 -29.779 1.00 78.75 73 ARG A CA 1
ATOM 593 C C . ARG A 1 73 ? 17.452 6.694 -30.993 1.00 78.75 73 ARG A C 1
ATOM 595 O O . ARG A 1 73 ? 17.480 6.070 -32.053 1.00 78.75 73 ARG A O 1
ATOM 602 N N . LYS A 1 74 ? 17.966 7.920 -30.879 1.00 84.12 74 LYS A N 1
ATOM 603 C CA . LYS A 1 74 ? 18.758 8.570 -31.935 1.00 84.12 74 LYS A CA 1
ATOM 604 C C . LYS A 1 74 ? 20.233 8.178 -31.873 1.00 84.12 74 LYS A C 1
ATOM 606 O O . LYS A 1 74 ? 20.962 8.510 -32.807 1.00 84.12 74 LYS A O 1
ATOM 611 N N . GLU A 1 75 ? 20.674 7.512 -30.809 1.00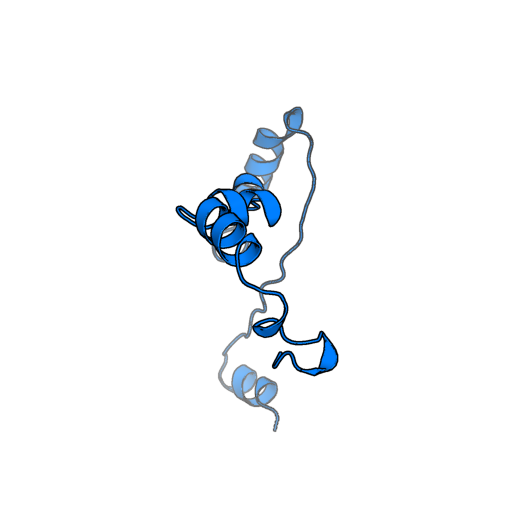 82.38 75 GLU A N 1
ATOM 612 C CA . GLU A 1 75 ? 22.062 7.089 -30.679 1.00 82.38 75 GLU A CA 1
ATOM 613 C C . GLU A 1 75 ? 22.387 5.971 -31.683 1.00 82.38 75 GLU A C 1
ATOM 615 O O . GLU A 1 75 ? 21.551 5.102 -31.960 1.00 82.38 75 GLU A O 1
ATOM 620 N N . PRO A 1 76 ? 23.588 5.996 -32.283 1.00 83.00 76 PRO A N 1
ATOM 621 C CA . PRO A 1 76 ? 24.025 4.938 -33.176 1.00 83.00 76 PRO A CA 1
ATOM 622 C C . PRO A 1 76 ? 24.181 3.630 -32.400 1.00 83.00 76 PRO A C 1
ATOM 624 O O . PRO A 1 76 ? 24.660 3.613 -31.268 1.00 83.00 76 PRO A O 1
ATOM 627 N N . ILE A 1 77 ? 23.827 2.518 -33.046 1.00 78.69 77 ILE A N 1
ATOM 628 C CA . ILE A 1 77 ? 23.849 1.181 -32.431 1.00 78.69 77 ILE A CA 1
ATOM 629 C C . ILE A 1 77 ? 25.247 0.766 -31.943 1.00 78.69 77 ILE A C 1
ATOM 631 O O . ILE A 1 77 ? 25.368 -0.083 -31.071 1.00 78.69 77 ILE A O 1
ATOM 635 N N . GLU A 1 78 ? 26.287 1.401 -32.485 1.00 81.19 78 GLU A N 1
ATOM 636 C CA . GLU A 1 78 ? 27.698 1.240 -32.119 1.00 81.19 78 GLU A CA 1
ATOM 637 C C . GLU A 1 78 ? 27.995 1.670 -30.673 1.00 81.19 78 GLU A C 1
ATOM 639 O O . GLU A 1 78 ? 28.962 1.199 -30.085 1.00 81.19 78 GLU A O 1
ATOM 644 N N . ASN A 1 79 ? 27.155 2.539 -30.098 1.00 79.38 79 ASN A N 1
ATOM 645 C CA . ASN A 1 79 ? 27.233 2.960 -28.697 1.00 79.38 79 ASN A CA 1
ATOM 646 C C . ASN A 1 79 ? 26.385 2.076 -27.764 1.00 79.38 79 ASN A C 1
ATOM 648 O O . ASN A 1 79 ? 26.380 2.294 -26.554 1.00 79.38 79 ASN A O 1
ATOM 652 N N . GLY A 1 80 ? 25.635 1.117 -28.313 1.00 76.56 80 GLY A N 1
ATOM 653 C CA . GLY A 1 80 ? 24.835 0.178 -27.537 1.00 76.56 80 GLY A CA 1
ATOM 654 C C . GLY A 1 80 ? 25.685 -0.965 -26.985 1.00 76.56 80 GLY A C 1
ATOM 655 O O . GLY A 1 80 ? 26.612 -1.431 -27.642 1.00 76.56 80 GLY A O 1
ATOM 656 N N . VAL A 1 81 ? 25.334 -1.443 -25.794 1.00 80.25 81 VAL A N 1
ATOM 657 C CA . VAL A 1 81 ? 25.913 -2.654 -25.191 1.00 80.25 81 VAL A CA 1
ATOM 658 C C . VAL A 1 81 ? 24.935 -3.818 -25.307 1.00 80.25 81 VAL A C 1
ATOM 660 O O . VAL A 1 81 ? 23.715 -3.622 -25.352 1.00 80.25 81 VAL A O 1
ATOM 663 N N . THR A 1 82 ? 25.452 -5.041 -25.388 1.00 80.44 82 THR A N 1
ATOM 664 C CA . THR A 1 82 ? 24.605 -6.240 -25.417 1.00 80.44 82 THR A CA 1
ATOM 665 C C . THR A 1 82 ? 24.070 -6.576 -24.023 1.00 80.44 82 THR A C 1
ATOM 667 O O . THR A 1 82 ? 24.608 -6.136 -23.010 1.00 80.44 82 THR A O 1
ATOM 670 N N . LEU A 1 83 ? 22.997 -7.375 -23.952 1.00 79.06 83 LEU A N 1
ATOM 671 C CA . LEU A 1 83 ? 22.386 -7.804 -22.681 1.00 79.06 83 LEU A CA 1
ATOM 672 C C . LEU A 1 83 ? 23.389 -8.462 -21.717 1.00 79.06 83 LEU A C 1
ATOM 674 O O . LEU A 1 83 ? 23.217 -8.378 -20.505 1.00 79.06 83 LEU A O 1
ATOM 678 N N . GLU A 1 84 ? 24.414 -9.115 -22.264 1.00 84.62 84 GLU A N 1
ATOM 679 C CA . GLU A 1 84 ? 25.474 -9.823 -21.539 1.00 84.62 84 GLU A CA 1
ATOM 680 C C . GLU A 1 84 ? 26.535 -8.872 -20.955 1.00 84.62 84 GLU A C 1
ATOM 682 O O . GLU A 1 84 ? 27.268 -9.255 -20.049 1.00 84.62 84 GLU A O 1
ATOM 687 N N . GLU A 1 85 ? 26.602 -7.637 -21.458 1.00 82.62 85 GLU A N 1
ATOM 688 C CA . GLU A 1 85 ? 27.561 -6.595 -21.064 1.00 82.62 85 GLU A CA 1
ATOM 689 C C . GLU A 1 85 ? 26.954 -5.557 -20.105 1.00 82.62 85 GLU A C 1
ATOM 691 O O . GLU A 1 85 ? 27.624 -4.601 -19.715 1.00 82.62 85 GLU A O 1
ATOM 696 N N . LEU A 1 86 ? 25.682 -5.724 -19.727 1.00 81.44 86 LEU A N 1
ATOM 697 C CA . LEU A 1 86 ? 25.015 -4.882 -18.736 1.00 81.44 86 LEU A CA 1
ATOM 698 C C . LEU A 1 86 ? 25.467 -5.271 -17.317 1.00 81.44 86 LEU A C 1
ATOM 700 O O . LEU A 1 86 ? 25.359 -6.431 -16.923 1.00 81.44 86 LEU A O 1
ATOM 704 N N . ASP A 1 87 ? 25.945 -4.288 -16.553 1.00 71.88 87 ASP A N 1
ATOM 705 C CA . ASP A 1 87 ? 26.326 -4.429 -15.140 1.00 71.88 87 ASP A CA 1
ATOM 706 C C . ASP A 1 87 ? 25.065 -4.209 -14.276 1.00 71.88 87 ASP A C 1
ATOM 708 O O . ASP A 1 87 ? 24.550 -3.089 -14.206 1.00 71.88 87 ASP A O 1
ATOM 712 N N . TRP A 1 88 ? 24.512 -5.292 -13.716 1.00 72.06 88 TRP A N 1
ATOM 713 C CA . TRP A 1 88 ? 23.286 -5.294 -12.897 1.00 72.06 88 TRP A CA 1
ATOM 714 C C . TRP A 1 88 ? 23.595 -5.284 -11.399 1.00 72.06 88 TRP A C 1
ATOM 716 O O . TRP A 1 88 ? 24.485 -6.058 -10.976 1.00 72.06 88 TRP A O 1
#

Secondary structure (DSSP, 8-state):
--HHHHHHHTT--------------GGGHHHHHHHHTTS-TTT-----GGG---HHHHHHHSTTHHHHHHHHTTS-GGGPPPGGG---

Radius of gyration: 23.42 Å; chains: 1; bounding box: 47×32×60 Å

Foldseek 3Di:
DDPVVVCVVVVNDPPDDDDDDDDDDPVCVVVVVVVVVVDDCVNDDDDDCVVVQDPVNVCVVPPCSVVVVVVVVPDDCVPDDDPVPDDD

pLDDT: mean 74.4, std 9.3, range [51.25, 92.06]

Sequence (88 aa):
MGYNEWANSQGIILSEMKTITLRIDDRIKEQFISLLKNFSENELRILEESEYISDDEYLRSLSGMVESIKEARKEPIENGVTLEELDW